Protein AF-A0A7I8CT99-F1 (afdb_monomer_lite)

Secondary structure (DSSP, 8-state):
-PPPP----HHHHHHHHHHHHTTSSS-HHHHHHHHHHHHHHHHHHHHHHHHHHHHHHHHHHTT-S--HHHHHHHHHHHHHHHHHT--

Foldseek 3Di:
DDDDDDDPDDVVVVVLVVCCVVVVDVDSSRVVVVVVVVVVVVVVVVVVVVVVVVVVVVCVVVVVDDPPVVVVVVVVVVVVVVVVVPD

Radius of gyration: 25.06 Å; chains: 1; bounding box: 44×32×64 Å

Structure (mmCIF, N/CA/C/O backbone):
data_AF-A0A7I8CT99-F1
#
_entry.id   AF-A0A7I8CT99-F1
#
loop_
_atom_site.group_PDB
_atom_site.id
_atom_site.type_symbol
_atom_site.label_atom_id
_atom_site.label_alt_id
_atom_site.label_comp_id
_atom_site.label_asym_id
_atom_site.label_entity_id
_atom_site.label_seq_id
_atom_site.pdbx_PDB_ins_code
_atom_site.Cartn_x
_atom_site.Cartn_y
_atom_site.Cartn_z
_atom_site.occupancy
_atom_site.B_iso_or_equiv
_atom_site.auth_seq_id
_atom_site.auth_comp_id
_atom_site.auth_asym_id
_atom_site.auth_atom_id
_atom_site.pdbx_PDB_model_num
ATOM 1 N N . MET A 1 1 ? 2.861 -11.571 28.656 1.00 55.78 1 MET A N 1
ATOM 2 C CA . MET A 1 1 ? 2.722 -10.742 27.438 1.00 55.78 1 MET A CA 1
ATOM 3 C C . MET A 1 1 ? 2.827 -9.289 27.850 1.00 55.78 1 MET A C 1
ATOM 5 O O . MET A 1 1 ? 2.129 -8.909 28.781 1.00 55.78 1 MET A O 1
ATOM 9 N N . ALA A 1 2 ? 3.720 -8.515 27.232 1.00 59.97 2 ALA A N 1
ATOM 10 C CA . ALA A 1 2 ? 3.770 -7.075 27.462 1.00 59.97 2 ALA A CA 1
ATOM 11 C C . ALA A 1 2 ? 2.520 -6.445 26.832 1.00 59.97 2 ALA A C 1
ATOM 13 O O . ALA A 1 2 ? 2.236 -6.684 25.659 1.00 59.97 2 ALA A O 1
ATOM 14 N N . MET A 1 3 ? 1.748 -5.713 27.631 1.00 66.12 3 MET A N 1
ATOM 15 C CA . MET A 1 3 ? 0.588 -4.968 27.156 1.00 66.12 3 MET A CA 1
ATOM 16 C C . MET A 1 3 ? 1.076 -3.571 26.776 1.00 66.12 3 MET A C 1
ATOM 18 O O . MET A 1 3 ? 1.620 -2.859 27.618 1.00 66.12 3 MET A O 1
ATOM 22 N N . ILE A 1 4 ? 0.950 -3.212 25.501 1.00 74.12 4 ILE A N 1
ATOM 23 C CA . ILE A 1 4 ? 1.217 -1.848 25.045 1.00 74.12 4 ILE A CA 1
ATOM 24 C C . ILE A 1 4 ? -0.050 -1.050 25.335 1.00 74.12 4 ILE A C 1
ATOM 26 O O . ILE A 1 4 ? -1.111 -1.393 24.819 1.00 74.12 4 ILE A O 1
ATOM 30 N N . ASN A 1 5 ? 0.068 -0.024 26.175 1.00 75.81 5 ASN A N 1
ATOM 31 C CA . ASN A 1 5 ? -0.996 0.947 26.389 1.00 75.81 5 ASN A CA 1
ATOM 32 C C . ASN A 1 5 ? -0.723 2.160 25.496 1.00 75.81 5 ASN A C 1
ATOM 34 O O . ASN A 1 5 ? 0.381 2.706 25.537 1.00 75.81 5 ASN A O 1
ATOM 38 N N . ALA A 1 6 ? -1.699 2.550 24.683 1.00 80.88 6 ALA A N 1
ATOM 39 C CA . ALA A 1 6 ? -1.585 3.669 23.758 1.00 80.88 6 ALA A CA 1
ATOM 40 C C . ALA A 1 6 ? -2.780 4.601 23.954 1.00 80.88 6 ALA A C 1
ATOM 42 O O . ALA A 1 6 ? -3.917 4.142 23.943 1.00 80.88 6 ALA A O 1
ATOM 43 N N . ASP A 1 7 ? -2.509 5.892 24.119 1.00 90.38 7 ASP A N 1
ATOM 44 C CA . ASP A 1 7 ? -3.532 6.933 24.042 1.00 90.38 7 ASP A CA 1
ATOM 45 C C . ASP A 1 7 ? -3.787 7.230 22.559 1.00 90.38 7 ASP A C 1
ATOM 47 O O . ASP A 1 7 ? -2.884 7.674 21.842 1.00 90.38 7 ASP A O 1
ATOM 51 N N . LEU A 1 8 ? -4.988 6.899 22.084 1.00 89.81 8 LEU A N 1
ATOM 52 C CA . LEU A 1 8 ? -5.382 7.057 20.680 1.00 89.81 8 LEU A CA 1
ATOM 53 C C . LEU A 1 8 ? -6.250 8.305 20.464 1.00 89.81 8 LEU A C 1
ATOM 55 O O . LEU A 1 8 ? -6.551 8.661 19.321 1.00 89.81 8 LEU A O 1
ATOM 59 N N . GLY A 1 9 ? -6.684 8.950 21.547 1.00 94.06 9 GLY A N 1
ATOM 60 C CA . GLY A 1 9 ? -7.725 9.963 21.534 1.00 94.06 9 GLY A CA 1
ATOM 61 C C . GLY A 1 9 ? -9.136 9.408 21.293 1.00 94.06 9 GLY A C 1
ATOM 62 O O . GLY A 1 9 ? -9.355 8.384 20.637 1.00 94.06 9 GLY A O 1
ATOM 63 N N . GLN A 1 10 ? -10.124 10.170 21.774 1.00 95.31 10 GLN A N 1
ATOM 64 C CA . GLN A 1 10 ? -11.539 9.774 21.816 1.00 95.31 10 GLN A CA 1
ATOM 65 C C . GLN A 1 10 ? -12.113 9.198 20.505 1.00 95.31 10 GLN A C 1
ATOM 67 O O . GLN A 1 10 ? -12.858 8.219 20.579 1.00 95.31 10 GLN A O 1
ATOM 72 N N . PRO A 1 11 ? -11.823 9.741 19.301 1.00 96.44 11 PRO A N 1
ATOM 73 C CA . PRO A 1 11 ? -12.425 9.220 18.073 1.00 96.44 11 PRO A CA 1
ATOM 74 C C . PRO A 1 11 ? -11.991 7.787 17.748 1.00 96.44 11 PRO A C 1
ATOM 76 O O . PRO A 1 11 ? -12.810 6.973 17.320 1.00 96.44 11 PRO A O 1
ATOM 79 N N . LEU A 1 12 ? -10.705 7.478 17.943 1.00 95.19 12 LEU A N 1
ATOM 80 C CA . LEU A 1 12 ? -10.161 6.154 17.657 1.00 95.19 12 LEU A CA 1
ATOM 81 C C . LEU A 1 12 ? -10.548 5.160 18.746 1.00 95.19 12 LEU A C 1
ATOM 83 O O . LEU A 1 12 ? -10.940 4.046 18.416 1.00 95.19 12 LEU A O 1
ATOM 87 N N . GLU A 1 13 ? -10.526 5.575 20.012 1.00 95.31 13 GLU A N 1
ATOM 88 C CA . GLU A 1 13 ? -11.006 4.756 21.130 1.00 95.31 13 GLU A CA 1
ATOM 89 C C . GLU A 1 13 ? -12.468 4.339 20.930 1.00 95.31 13 GLU A C 1
ATOM 91 O O . GLU A 1 13 ? -12.787 3.154 21.009 1.00 95.31 13 GLU A O 1
ATOM 96 N N . ALA A 1 14 ? -13.347 5.277 20.557 1.00 96.81 14 ALA A N 1
ATOM 97 C CA . ALA A 1 14 ? -14.751 4.978 20.268 1.00 96.81 14 ALA A CA 1
ATOM 98 C C . ALA A 1 14 ? -14.916 4.002 19.089 1.00 96.81 14 ALA A C 1
ATOM 100 O O . ALA A 1 14 ? -15.791 3.132 19.100 1.00 96.81 14 ALA A O 1
ATOM 101 N N . TYR A 1 15 ? -14.073 4.124 18.060 1.00 96.69 15 TYR A N 1
ATOM 102 C CA . TYR A 1 15 ? -14.090 3.207 16.924 1.00 96.69 15 TYR A CA 1
ATOM 103 C C . TYR A 1 15 ? -13.608 1.800 17.306 1.00 96.69 15 TYR A C 1
ATOM 105 O O . TYR A 1 15 ? -14.251 0.815 16.938 1.00 96.69 15 TYR A O 1
ATOM 113 N N . VAL A 1 16 ? -12.519 1.695 18.074 1.00 95.94 16 VAL A N 1
ATOM 114 C CA . VAL A 1 16 ? -11.995 0.422 18.593 1.00 95.94 16 VAL A CA 1
ATOM 115 C C . VAL A 1 16 ? -13.032 -0.256 19.491 1.00 95.94 16 VAL A C 1
ATOM 117 O O . VAL A 1 16 ? -13.310 -1.439 19.296 1.00 95.94 16 VAL A O 1
ATOM 120 N N . ALA A 1 17 ? -13.669 0.491 20.397 1.00 96.06 17 ALA A N 1
ATOM 121 C CA . ALA A 1 17 ? -14.736 -0.022 21.254 1.00 96.06 17 ALA A CA 1
ATOM 122 C C . ALA A 1 17 ? -15.879 -0.622 20.423 1.00 96.06 17 ALA A C 1
ATOM 124 O O . ALA A 1 17 ? -16.247 -1.776 20.627 1.00 96.06 17 ALA A O 1
ATOM 125 N N . LYS A 1 18 ? -16.355 0.090 19.392 1.00 97.88 18 LYS A N 1
ATOM 126 C CA . LYS A 1 18 ? -17.396 -0.414 18.481 1.00 97.88 18 LYS A CA 1
ATOM 127 C C . LYS A 1 18 ? -16.989 -1.713 17.776 1.00 97.88 18 LYS A C 1
ATOM 129 O O . LYS A 1 18 ? -17.820 -2.599 17.574 1.00 97.88 18 LYS A O 1
ATOM 134 N N . LEU A 1 19 ? -15.726 -1.832 17.368 1.00 97.69 19 LEU A N 1
ATOM 135 C CA . LEU A 1 19 ? -15.208 -3.036 16.716 1.00 97.69 19 LEU A CA 1
ATOM 136 C C . LEU A 1 19 ? -15.224 -4.247 17.659 1.0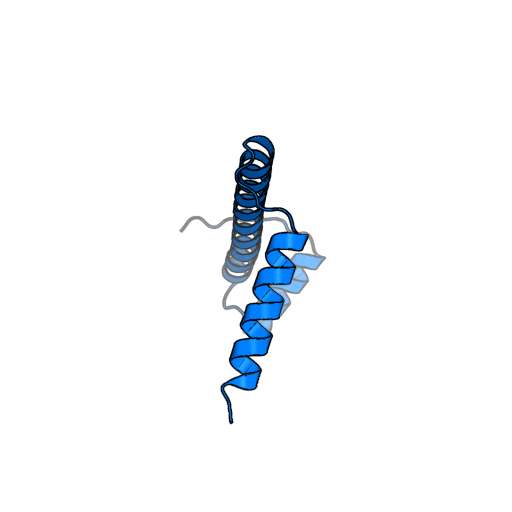0 97.69 19 LEU A C 1
ATOM 138 O O . LEU A 1 19 ? -15.611 -5.337 17.232 1.00 97.69 19 LEU A O 1
ATOM 142 N N . VAL A 1 20 ? -14.873 -4.047 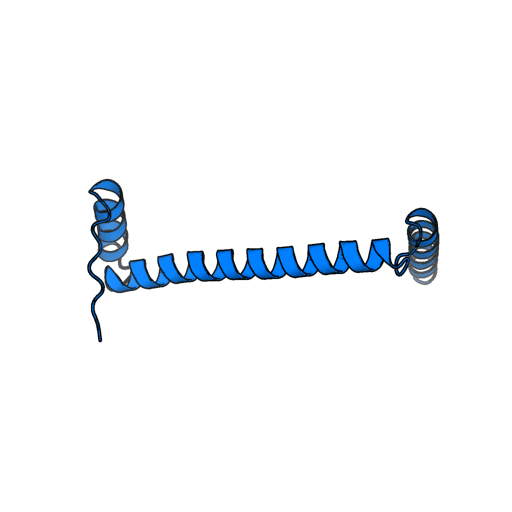18.928 1.00 97.44 20 VAL A N 1
ATOM 143 C CA . VAL A 1 20 ? -14.915 -5.096 19.956 1.00 97.44 20 VAL A CA 1
ATOM 144 C C . VAL A 1 20 ? -16.358 -5.428 20.351 1.00 97.44 20 VAL A C 1
ATOM 146 O O . VAL A 1 20 ? -16.740 -6.594 20.334 1.00 97.44 20 VAL A O 1
ATOM 149 N N . GLU A 1 21 ? -17.198 -4.423 20.615 1.00 97.75 21 GLU A N 1
ATOM 150 C CA . GLU A 1 21 ? -18.620 -4.593 20.962 1.00 97.75 21 GLU A CA 1
ATOM 151 C C . GLU A 1 21 ? -19.411 -5.321 19.870 1.00 97.75 21 GLU A C 1
ATOM 153 O O . GLU A 1 21 ? -20.289 -6.129 20.165 1.00 97.75 21 GLU A O 1
ATOM 158 N N . SER A 1 22 ? -19.080 -5.079 18.598 1.00 97.81 22 SER A N 1
ATOM 159 C CA . SER A 1 22 ? -19.689 -5.791 17.467 1.00 97.81 22 SER A CA 1
ATOM 160 C C . SER A 1 22 ? -19.272 -7.265 17.359 1.00 97.81 22 SER A C 1
ATOM 162 O O . SER A 1 22 ? -19.805 -7.988 16.519 1.00 97.81 22 SER A O 1
ATOM 164 N N . GLY A 1 23 ? -18.303 -7.710 18.165 1.00 97.31 23 GLY A N 1
ATOM 165 C CA . GLY A 1 23 ? -17.736 -9.056 18.126 1.00 97.31 23 GLY A CA 1
ATOM 166 C C . GLY A 1 23 ? -16.774 -9.302 16.963 1.00 97.31 23 GLY A C 1
ATOM 167 O O . GLY A 1 23 ? -16.340 -10.434 16.766 1.00 97.31 23 GLY A O 1
ATOM 168 N N . ARG A 1 24 ? -16.425 -8.270 16.182 1.00 96.75 24 ARG A N 1
ATOM 169 C CA . ARG A 1 24 ? -15.471 -8.402 15.070 1.00 96.75 24 ARG A CA 1
ATOM 170 C C . ARG A 1 24 ? -14.053 -8.702 15.559 1.00 96.75 24 ARG A C 1
ATOM 172 O O . ARG A 1 24 ? -13.315 -9.383 14.857 1.00 96.75 24 ARG A O 1
ATOM 179 N N . TYR A 1 25 ? -13.695 -8.201 16.738 1.00 97.44 25 TYR A N 1
ATOM 180 C CA . TYR A 1 25 ? -12.432 -8.486 17.416 1.00 97.44 25 TYR A CA 1
ATOM 181 C C . TYR A 1 25 ? -12.705 -8.857 18.875 1.00 97.44 25 TYR A C 1
ATOM 183 O O . TYR A 1 25 ? -13.640 -8.339 19.482 1.00 97.44 25 TYR A O 1
ATOM 191 N N . GLY A 1 26 ? -11.887 -9.737 19.452 1.00 95.50 26 GLY A N 1
ATOM 192 C CA . GLY A 1 26 ? -12.049 -10.215 20.826 1.00 95.50 26 GLY A CA 1
ATOM 193 C C . GLY A 1 26 ? -11.448 -9.294 21.890 1.00 95.50 26 GLY A C 1
ATOM 194 O O . GLY A 1 26 ? -11.725 -9.467 23.074 1.00 95.50 26 GLY A O 1
ATOM 195 N N . SER A 1 27 ? -10.606 -8.330 21.502 1.00 94.75 27 SER A N 1
ATOM 196 C CA . SER A 1 27 ? -10.027 -7.341 22.423 1.00 94.75 27 SER A CA 1
ATOM 197 C C . SER A 1 27 ? -9.486 -6.107 21.700 1.00 94.75 27 SER A C 1
ATOM 199 O O . SER A 1 27 ? -9.098 -6.179 20.536 1.00 94.75 27 SER A O 1
ATOM 201 N N . GLU A 1 28 ? -9.345 -4.994 22.419 1.00 92.50 28 GLU A N 1
ATOM 202 C CA . GLU A 1 28 ? -8.694 -3.778 21.906 1.00 92.50 28 GLU A CA 1
ATOM 203 C C . GLU A 1 28 ? -7.248 -4.050 21.466 1.00 92.50 28 GLU A C 1
ATOM 205 O O . GLU A 1 28 ? -6.807 -3.610 20.406 1.00 92.50 28 GLU A O 1
ATOM 210 N N . SER A 1 29 ? -6.514 -4.862 22.238 1.00 92.75 29 SER A N 1
ATOM 211 C CA . SER A 1 29 ? -5.146 -5.257 21.892 1.00 92.75 29 SER A CA 1
ATOM 212 C C . SER A 1 29 ? -5.067 -6.044 20.581 1.00 92.75 29 SER A C 1
ATOM 214 O O . SER A 1 29 ? -4.028 -6.034 19.928 1.00 92.75 29 SER A O 1
ATOM 216 N N . GLU A 1 30 ? -6.124 -6.762 20.203 1.00 93.75 30 GLU A N 1
ATOM 217 C CA . GLU A 1 30 ? -6.195 -7.452 18.915 1.00 93.75 30 GLU A CA 1
ATOM 218 C C . GLU A 1 30 ? -6.369 -6.466 17.763 1.00 93.75 30 GLU A C 1
ATOM 220 O O . GLU A 1 30 ? -5.608 -6.538 16.799 1.00 93.75 30 GLU A O 1
ATOM 225 N N . VAL A 1 31 ? -7.269 -5.490 17.916 1.00 95.12 31 VAL A N 1
ATOM 226 C CA . VAL A 1 31 ? -7.460 -4.407 16.940 1.00 95.12 31 VAL A CA 1
ATOM 227 C C . VAL A 1 31 ? -6.146 -3.663 16.700 1.00 95.12 31 VAL A C 1
ATOM 229 O O . VAL A 1 31 ? -5.748 -3.450 15.557 1.00 95.12 31 VAL A O 1
ATOM 232 N N . LEU A 1 32 ? -5.430 -3.321 17.775 1.00 92.94 32 LEU A N 1
ATOM 233 C CA . LEU A 1 32 ? -4.146 -2.627 17.684 1.00 92.94 32 LEU A CA 1
ATOM 234 C C . LEU A 1 32 ? -3.067 -3.465 16.994 1.00 92.94 32 LEU A C 1
ATOM 236 O O . LEU A 1 32 ? -2.324 -2.939 16.167 1.00 92.94 32 LEU A O 1
ATOM 240 N N . ARG A 1 33 ? -2.980 -4.768 17.291 1.00 92.81 33 ARG A N 1
ATOM 241 C CA . ARG A 1 33 ? -2.028 -5.661 16.610 1.00 92.81 33 ARG A CA 1
ATOM 242 C C . ARG A 1 33 ? -2.307 -5.743 15.117 1.00 92.81 33 ARG A C 1
ATOM 244 O O . ARG A 1 33 ? -1.365 -5.701 14.330 1.00 92.81 33 ARG A O 1
ATOM 251 N N . GLU A 1 34 ? -3.572 -5.847 14.729 1.00 95.50 34 GLU A N 1
ATOM 252 C CA . GLU A 1 34 ? -3.934 -5.905 13.316 1.00 95.50 34 GLU A CA 1
ATOM 253 C C . GLU A 1 34 ? -3.680 -4.571 12.608 1.00 95.50 34 GLU A C 1
ATOM 255 O O . GLU A 1 34 ? -3.091 -4.558 11.529 1.00 95.50 34 GLU A O 1
ATOM 260 N N . GLY A 1 35 ? -4.003 -3.444 13.251 1.00 94.00 35 GLY A N 1
ATOM 261 C CA . GLY A 1 35 ? -3.662 -2.112 12.746 1.00 94.00 35 GLY A CA 1
ATOM 262 C C . GLY A 1 35 ? -2.156 -1.932 12.530 1.00 94.00 35 GLY A C 1
ATOM 263 O O . GLY A 1 35 ? -1.731 -1.489 11.464 1.00 94.00 35 GLY A O 1
ATOM 264 N N . MET A 1 36 ? -1.335 -2.350 13.498 1.00 94.38 36 MET A N 1
ATOM 265 C CA . MET A 1 36 ? 0.126 -2.307 13.376 1.00 94.38 36 MET A CA 1
ATOM 266 C C . MET A 1 36 ? 0.653 -3.221 12.272 1.00 94.38 36 MET A C 1
ATOM 268 O O . MET A 1 36 ? 1.580 -2.837 11.561 1.00 94.38 36 MET A O 1
ATOM 272 N N . LYS A 1 37 ? 0.055 -4.403 12.093 1.00 96.12 37 LYS A N 1
ATOM 273 C CA . LYS A 1 37 ? 0.420 -5.313 11.005 1.00 96.12 37 LYS A CA 1
ATOM 274 C C . LYS A 1 37 ? 0.165 -4.678 9.63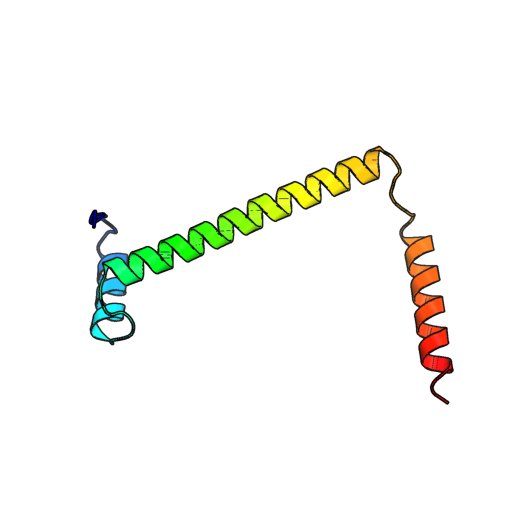7 1.00 96.12 37 LYS A C 1
ATOM 276 O O . LYS A 1 37 ? 1.036 -4.742 8.781 1.00 96.12 37 LYS A O 1
ATOM 281 N N . LEU A 1 38 ? -0.972 -4.006 9.450 1.00 97.06 38 LEU A N 1
ATOM 282 C CA . LEU A 1 38 ? -1.275 -3.306 8.195 1.00 97.06 38 LEU A CA 1
ATOM 283 C C . LEU A 1 38 ? -0.263 -2.194 7.890 1.00 97.06 38 LEU A C 1
ATOM 285 O O . LEU A 1 38 ? 0.133 -2.020 6.738 1.00 97.06 38 LEU A O 1
ATOM 289 N N . ILE A 1 39 ? 0.173 -1.456 8.916 1.00 97.19 39 ILE A N 1
ATOM 290 C CA . ILE A 1 39 ? 1.226 -0.444 8.767 1.00 97.19 39 ILE A CA 1
ATOM 291 C C . ILE A 1 39 ? 2.542 -1.121 8.376 1.00 97.19 39 ILE A C 1
ATOM 293 O O . ILE A 1 39 ? 3.160 -0.716 7.398 1.00 97.19 39 ILE A O 1
ATOM 297 N N . GLN A 1 40 ? 2.941 -2.179 9.084 1.00 97.56 40 GLN A N 1
ATOM 298 C CA . GLN A 1 40 ? 4.168 -2.918 8.788 1.00 97.56 40 GLN A CA 1
ATOM 299 C C . GLN A 1 40 ? 4.178 -3.469 7.356 1.00 97.56 40 GLN A C 1
ATOM 301 O O . GLN A 1 40 ? 5.171 -3.309 6.650 1.00 97.56 40 GLN A O 1
ATOM 306 N N . ASP A 1 41 ? 3.072 -4.068 6.914 1.00 98.06 41 ASP A N 1
ATOM 307 C CA . ASP A 1 41 ? 2.930 -4.611 5.563 1.00 98.06 41 ASP A CA 1
ATOM 308 C C . ASP A 1 41 ? 3.069 -3.501 4.506 1.00 98.06 41 ASP A C 1
ATOM 310 O O . ASP A 1 41 ? 3.739 -3.690 3.488 1.00 98.06 41 ASP A O 1
ATOM 314 N N . ARG A 1 42 ? 2.495 -2.316 4.759 1.00 98.19 42 ARG A N 1
ATOM 315 C CA . ARG A 1 42 ? 2.635 -1.145 3.880 1.00 98.19 42 ARG A CA 1
ATOM 316 C C . ARG A 1 42 ? 4.078 -0.648 3.813 1.00 98.19 42 ARG A C 1
ATOM 318 O O . ARG A 1 42 ? 4.577 -0.409 2.717 1.00 98.19 42 ARG A O 1
ATOM 325 N N . GLU A 1 43 ? 4.749 -0.511 4.953 1.00 98.38 43 GLU A N 1
ATOM 326 C CA . GLU A 1 43 ? 6.150 -0.074 4.994 1.00 98.38 43 GLU A CA 1
ATOM 327 C C . GLU A 1 43 ? 7.065 -1.075 4.272 1.00 98.38 43 GLU A C 1
ATOM 329 O O . GLU A 1 43 ? 7.921 -0.683 3.483 1.00 98.38 43 GLU A O 1
ATOM 334 N N . MET A 1 44 ? 6.834 -2.381 4.442 1.00 97.94 44 MET A N 1
ATOM 335 C CA . MET A 1 44 ? 7.571 -3.415 3.707 1.00 97.94 44 MET A CA 1
ATOM 336 C C . MET A 1 44 ? 7.385 -3.308 2.188 1.00 97.94 44 MET A C 1
ATOM 338 O O . MET A 1 44 ? 8.344 -3.495 1.439 1.00 97.94 44 MET A O 1
ATOM 342 N N . GLN A 1 45 ? 6.169 -3.005 1.721 1.00 98.00 45 GLN A N 1
ATOM 343 C CA . GLN A 1 45 ? 5.903 -2.797 0.295 1.00 98.00 45 GLN A CA 1
ATOM 344 C C . GLN A 1 45 ? 6.627 -1.565 -0.254 1.00 98.00 45 GLN A C 1
ATOM 346 O O . GLN A 1 45 ? 7.130 -1.623 -1.375 1.00 98.00 45 GLN A O 1
ATOM 351 N N . LEU A 1 46 ? 6.713 -0.482 0.524 1.00 98.38 46 LEU A N 1
ATOM 352 C CA . LEU A 1 46 ? 7.443 0.724 0.127 1.00 98.38 46 LEU A CA 1
ATOM 353 C C . LEU A 1 46 ? 8.944 0.450 0.003 1.00 98.38 46 LEU A C 1
ATOM 355 O O . LEU A 1 46 ? 9.519 0.734 -1.041 1.00 98.38 46 LEU A O 1
ATOM 359 N N . VAL A 1 47 ? 9.547 -0.221 0.988 1.00 98.31 47 VAL A N 1
ATOM 360 C CA . VAL A 1 47 ? 10.967 -0.611 0.911 1.00 98.31 47 VAL A CA 1
ATOM 361 C C . VAL A 1 47 ? 11.237 -1.509 -0.301 1.00 98.31 47 VAL A C 1
ATOM 363 O O . VAL A 1 47 ? 12.237 -1.345 -0.999 1.00 98.31 47 VAL A O 1
ATOM 366 N N . ALA A 1 48 ? 10.343 -2.461 -0.583 1.00 98.12 48 ALA A N 1
ATOM 367 C CA . ALA A 1 48 ? 10.476 -3.324 -1.752 1.00 98.12 48 ALA A CA 1
ATOM 368 C C . ALA A 1 48 ? 10.362 -2.541 -3.072 1.00 98.12 48 ALA A C 1
ATOM 370 O O . ALA A 1 48 ? 11.076 -2.847 -4.029 1.00 98.12 48 ALA A O 1
ATOM 371 N N . LEU A 1 49 ? 9.477 -1.542 -3.129 1.00 98.31 49 LEU A N 1
ATOM 372 C CA . LEU A 1 49 ? 9.312 -0.673 -4.290 1.00 98.31 49 LEU A CA 1
ATOM 373 C C . LEU A 1 49 ? 10.565 0.175 -4.530 1.00 98.31 49 LEU A C 1
ATOM 375 O O . LEU A 1 49 ? 11.070 0.180 -5.654 1.00 98.31 49 LEU A O 1
ATOM 379 N N . ASP A 1 50 ? 11.091 0.815 -3.487 1.00 98.56 50 ASP A N 1
ATOM 380 C CA . ASP A 1 50 ? 12.308 1.628 -3.566 1.00 98.56 50 ASP A CA 1
ATOM 381 C C . ASP A 1 50 ? 13.481 0.798 -4.102 1.00 98.56 50 ASP A C 1
ATOM 383 O O . ASP A 1 50 ? 14.128 1.186 -5.075 1.00 98.56 50 ASP A O 1
ATOM 387 N N . ALA A 1 51 ? 13.669 -0.420 -3.585 1.00 98.44 51 ALA A N 1
ATOM 388 C CA . ALA A 1 51 ? 14.718 -1.325 -4.053 1.00 98.44 51 ALA A CA 1
ATOM 389 C C . ALA A 1 51 ? 14.571 -1.720 -5.538 1.00 98.44 51 ALA A C 1
ATOM 391 O O . ALA A 1 51 ? 15.563 -1.924 -6.246 1.00 98.44 51 ALA A O 1
ATOM 392 N N . VAL A 1 52 ? 13.339 -1.863 -6.040 1.00 98.19 52 VAL A N 1
ATOM 393 C CA . VAL A 1 52 ? 13.088 -2.150 -7.464 1.00 98.19 52 VAL A CA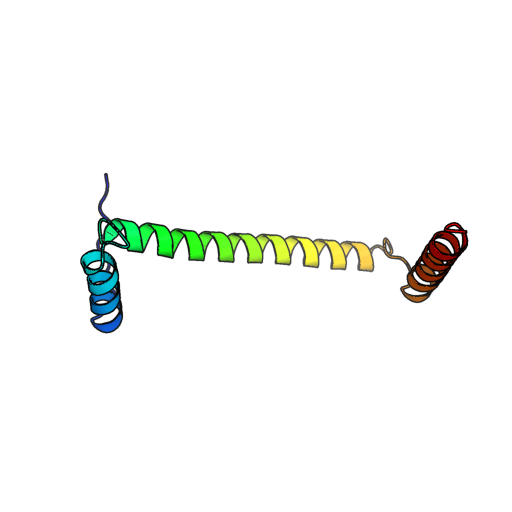 1
ATOM 394 C C . VAL A 1 52 ? 13.377 -0.927 -8.333 1.00 98.19 52 VAL A C 1
ATOM 396 O O . VAL A 1 52 ? 13.945 -1.092 -9.414 1.00 98.19 52 VAL A O 1
ATOM 399 N N . ILE A 1 53 ? 13.019 0.273 -7.870 1.00 98.38 53 ILE A N 1
ATOM 400 C CA . ILE A 1 53 ? 13.290 1.533 -8.572 1.00 98.38 53 ILE A CA 1
ATOM 401 C C . ILE A 1 53 ? 14.796 1.773 -8.664 1.00 98.38 53 ILE A C 1
ATOM 403 O O . ILE A 1 53 ? 15.305 1.984 -9.764 1.00 98.38 53 ILE A O 1
ATOM 407 N N . GLU A 1 54 ? 15.519 1.671 -7.548 1.00 98.38 54 GLU A N 1
ATOM 408 C CA . GLU A 1 54 ? 16.976 1.842 -7.507 1.00 98.38 54 GLU A CA 1
ATOM 409 C C . GLU A 1 54 ? 17.684 0.870 -8.452 1.00 98.38 54 GLU A C 1
ATOM 411 O O . GLU A 1 54 ? 18.546 1.271 -9.237 1.00 98.38 54 GLU A O 1
ATOM 416 N N . ARG A 1 55 ? 17.269 -0.405 -8.451 1.00 97.81 55 ARG A N 1
ATOM 417 C CA . ARG A 1 55 ? 17.791 -1.394 -9.401 1.00 97.81 55 ARG A CA 1
ATOM 418 C C . ARG A 1 55 ? 17.510 -0.989 -10.848 1.00 97.81 55 ARG A C 1
ATOM 420 O O . ARG A 1 55 ? 18.411 -1.070 -11.675 1.00 97.81 55 ARG A O 1
ATOM 427 N N . GLY A 1 56 ? 16.286 -0.558 -11.156 1.00 96.44 56 GLY A N 1
ATOM 428 C CA . GLY A 1 56 ? 15.897 -0.138 -12.504 1.00 96.44 56 GLY A CA 1
ATOM 429 C C . GLY A 1 56 ? 16.704 1.060 -13.010 1.00 96.44 56 GLY A C 1
ATOM 430 O O . GLY A 1 56 ? 17.148 1.059 -14.158 1.00 96.44 56 GLY A O 1
ATOM 431 N N . ILE A 1 57 ? 16.954 2.044 -12.143 1.00 97.38 57 ILE A N 1
ATOM 432 C CA . ILE A 1 57 ? 17.825 3.187 -12.445 1.00 97.38 57 ILE A CA 1
ATOM 433 C C . ILE A 1 57 ? 19.247 2.694 -12.728 1.00 97.38 57 ILE A C 1
ATOM 435 O O . ILE A 1 57 ? 19.788 2.989 -13.791 1.00 97.38 57 ILE A O 1
ATOM 439 N N . GLY A 1 58 ? 19.816 1.866 -11.847 1.00 97.88 58 GLY A N 1
ATOM 440 C CA . GLY A 1 58 ? 21.163 1.321 -12.037 1.00 97.88 58 GLY A CA 1
ATOM 441 C C . GLY A 1 58 ? 21.304 0.420 -13.273 1.00 97.88 58 GLY A C 1
ATOM 442 O O . GLY A 1 58 ? 22.372 0.365 -13.884 1.00 97.88 58 GLY A O 1
ATOM 443 N N . ASP A 1 59 ? 20.247 -0.294 -13.671 1.00 97.25 59 ASP A N 1
ATOM 444 C CA . ASP A 1 59 ? 20.194 -1.052 -14.927 1.00 97.25 59 ASP A CA 1
ATOM 445 C C . ASP A 1 59 ? 20.179 -0.122 -16.143 1.00 97.25 59 ASP A C 1
ATOM 447 O O . ASP A 1 59 ? 20.899 -0.369 -17.112 1.00 97.25 59 ASP A O 1
ATOM 451 N N . SER A 1 60 ? 19.404 0.963 -16.080 1.00 94.69 60 SER A N 1
ATOM 452 C CA . SER A 1 60 ? 19.330 1.963 -17.145 1.00 94.69 60 SER A CA 1
ATOM 453 C C . SER A 1 60 ? 20.659 2.692 -17.336 1.00 94.69 60 SER A C 1
ATOM 455 O O . SER A 1 60 ? 21.144 2.789 -18.461 1.00 94.69 60 SER A O 1
ATOM 457 N N . GLU A 1 61 ? 21.277 3.169 -16.253 1.00 95.88 61 GLU A N 1
ATOM 458 C CA . GLU A 1 61 ? 22.570 3.869 -16.292 1.00 95.88 61 GLU A CA 1
ATOM 459 C C . GLU A 1 61 ? 23.694 2.980 -16.834 1.00 95.88 61 GLU A C 1
ATOM 461 O O . GLU A 1 61 ? 24.574 3.446 -17.555 1.00 95.88 61 GLU A O 1
ATOM 466 N N . ALA A 1 62 ? 23.642 1.680 -16.542 1.00 97.38 62 ALA A N 1
ATOM 467 C CA . ALA A 1 62 ? 24.600 0.706 -17.050 1.00 97.38 62 ALA A CA 1
ATOM 468 C C . ALA A 1 62 ? 24.270 0.174 -18.457 1.00 97.38 62 ALA A C 1
ATOM 470 O O . ALA A 1 62 ? 24.941 -0.746 -18.927 1.00 97.38 62 ALA A O 1
ATOM 471 N N . GLY A 1 63 ? 23.226 0.692 -19.114 1.00 95.88 63 GLY A N 1
ATOM 472 C CA . GLY A 1 63 ? 22.827 0.267 -20.457 1.00 95.88 63 GLY A CA 1
ATOM 473 C C . GLY A 1 63 ? 22.312 -1.174 -20.537 1.00 95.88 63 GLY A C 1
ATOM 474 O O . GLY A 1 63 ? 22.394 -1.793 -21.593 1.00 95.88 63 GLY A O 1
ATOM 475 N N . ARG A 1 64 ? 21.785 -1.734 -19.437 1.00 95.44 64 ARG A N 1
ATOM 476 C CA . ARG A 1 64 ? 21.211 -3.095 -19.385 1.00 95.44 64 ARG A CA 1
ATOM 477 C C . ARG A 1 64 ? 19.749 -3.162 -19.852 1.00 95.44 64 ARG A C 1
ATOM 479 O O . ARG A 1 64 ? 19.136 -4.229 -19.809 1.00 95.44 64 ARG A O 1
ATOM 486 N N . GLY A 1 65 ? 19.182 -2.033 -20.276 1.00 92.94 65 GLY A N 1
ATOM 487 C CA . GLY A 1 65 ? 17.842 -1.936 -20.854 1.00 92.94 65 GLY A CA 1
ATOM 488 C C . GLY A 1 65 ? 17.805 -2.218 -22.359 1.00 92.94 65 GLY A C 1
ATOM 489 O O . GLY A 1 65 ? 18.833 -2.294 -23.022 1.00 92.94 65 GLY A O 1
ATOM 490 N N . ASN A 1 66 ? 16.594 -2.344 -22.903 1.00 93.69 66 ASN A N 1
ATOM 491 C CA . ASN A 1 66 ? 16.343 -2.354 -24.347 1.00 93.69 66 ASN A CA 1
ATOM 492 C C . ASN A 1 66 ? 15.545 -1.102 -24.719 1.00 93.69 66 ASN A C 1
ATOM 494 O O . ASN A 1 66 ? 14.835 -0.556 -23.868 1.00 93.69 66 ASN A O 1
ATOM 498 N N . LEU A 1 67 ? 15.618 -0.673 -25.980 1.00 94.69 67 LEU A N 1
ATOM 499 C CA . LEU A 1 67 ? 14.746 0.389 -26.472 1.00 94.69 67 LEU A CA 1
ATOM 500 C C . LEU A 1 67 ? 13.289 -0.076 -26.419 1.00 94.69 67 LEU A C 1
ATOM 502 O O . LEU A 1 67 ? 12.969 -1.222 -26.735 1.00 94.69 67 LEU A O 1
ATOM 506 N N . ALA A 1 68 ? 12.402 0.820 -25.987 1.00 94.31 68 ALA A N 1
ATOM 507 C CA . ALA A 1 68 ? 10.992 0.491 -25.818 1.00 94.31 68 ALA A CA 1
ATOM 508 C C . ALA A 1 68 ? 10.344 0.066 -27.146 1.00 94.31 68 ALA A C 1
ATOM 510 O O . ALA A 1 68 ? 9.583 -0.895 -27.157 1.00 94.31 68 ALA A O 1
ATOM 511 N N . GLU A 1 69 ? 10.692 0.739 -28.247 1.00 96.38 69 GLU A N 1
ATOM 512 C CA . GLU A 1 69 ? 10.216 0.433 -29.603 1.00 96.38 69 GLU A CA 1
ATOM 513 C C . GLU A 1 69 ? 10.566 -1.005 -30.009 1.00 96.38 69 GLU A C 1
ATOM 515 O O . GLU A 1 69 ? 9.661 -1.802 -30.238 1.00 96.38 69 GLU A O 1
ATOM 520 N N . ASP A 1 70 ? 11.843 -1.396 -29.911 1.00 97.00 70 ASP A N 1
ATOM 521 C CA . ASP A 1 70 ? 12.295 -2.767 -30.199 1.00 97.00 70 ASP A CA 1
ATOM 522 C C . ASP A 1 70 ? 11.538 -3.824 -29.375 1.00 97.00 70 ASP A C 1
ATOM 524 O O . ASP A 1 70 ? 11.227 -4.928 -29.840 1.00 97.00 70 ASP A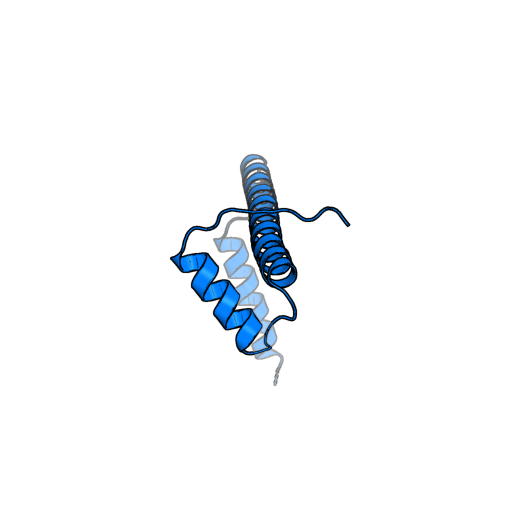 O 1
ATOM 528 N N . VAL A 1 71 ? 11.249 -3.509 -28.107 1.00 96.88 71 VAL A N 1
ATOM 529 C CA . VAL A 1 71 ? 10.496 -4.403 -27.223 1.00 96.88 71 VAL A CA 1
ATOM 530 C C . VAL A 1 71 ? 9.037 -4.506 -27.660 1.00 96.88 71 VAL A C 1
ATOM 532 O O . VAL A 1 71 ? 8.504 -5.622 -27.663 1.00 96.88 71 VAL A O 1
ATOM 535 N N . PHE A 1 72 ? 8.396 -3.388 -28.004 1.00 97.50 72 PHE A N 1
ATOM 536 C CA . PHE A 1 72 ? 7.008 -3.364 -28.458 1.00 97.50 72 PHE A CA 1
ATOM 537 C C . PHE A 1 72 ? 6.843 -4.099 -29.784 1.00 97.50 72 PHE A C 1
ATOM 539 O O . PHE A 1 72 ? 6.019 -5.012 -29.835 1.00 97.50 72 PHE A O 1
ATOM 546 N N . ASP A 1 73 ? 7.688 -3.822 -30.776 1.00 97.81 73 ASP A N 1
ATOM 547 C CA . ASP A 1 73 ? 7.673 -4.488 -32.083 1.00 97.81 73 ASP A CA 1
ATOM 548 C C . ASP A 1 73 ? 7.770 -6.011 -31.932 1.00 97.81 73 ASP A C 1
ATOM 550 O O . ASP A 1 73 ? 6.976 -6.786 -32.479 1.00 97.81 73 ASP A O 1
ATOM 554 N N . ARG A 1 74 ? 8.717 -6.470 -31.103 1.00 97.56 74 ARG A N 1
ATOM 555 C CA . ARG A 1 74 ? 8.895 -7.897 -30.809 1.00 97.56 74 ARG A CA 1
ATOM 556 C C . ARG A 1 74 ? 7.659 -8.503 -30.138 1.00 97.56 74 ARG A C 1
ATOM 558 O O . ARG A 1 74 ? 7.298 -9.647 -30.430 1.00 97.56 74 ARG A O 1
ATOM 565 N N . LEU A 1 75 ? 7.052 -7.796 -29.182 1.00 97.25 75 LEU A N 1
ATOM 566 C CA . LEU A 1 75 ? 5.872 -8.285 -28.463 1.00 97.25 75 LEU A CA 1
ATOM 567 C C . LEU A 1 75 ? 4.640 -8.335 -29.372 1.00 97.25 75 LEU A C 1
ATOM 569 O O . LEU A 1 75 ? 3.924 -9.335 -29.344 1.00 97.25 75 LEU A O 1
ATOM 573 N N . GLU A 1 76 ? 4.424 -7.316 -30.199 1.00 96.75 76 GLU A N 1
ATOM 574 C CA . GLU A 1 76 ? 3.350 -7.273 -31.191 1.00 96.75 76 GLU A CA 1
ATOM 575 C C . GLU A 1 76 ? 3.469 -8.449 -32.169 1.00 96.75 76 GLU A C 1
ATOM 577 O O . GLU A 1 76 ? 2.539 -9.255 -32.284 1.00 96.75 76 GLU A O 1
ATOM 582 N N . ALA A 1 77 ? 4.648 -8.643 -32.770 1.00 96.81 77 ALA A N 1
ATOM 583 C CA . ALA A 1 77 ? 4.908 -9.767 -33.669 1.00 96.81 77 ALA A CA 1
ATOM 584 C C . ALA A 1 77 ? 4.619 -11.126 -33.004 1.00 96.81 77 ALA A C 1
ATOM 586 O O . ALA A 1 77 ? 3.957 -11.991 -33.589 1.00 96.81 77 ALA A O 1
ATOM 587 N N . LYS A 1 78 ? 5.062 -11.307 -31.750 1.00 96.69 78 LYS A N 1
ATOM 588 C CA . LYS A 1 78 ? 4.805 -12.529 -30.974 1.00 96.69 78 LYS A CA 1
ATOM 589 C C . LYS A 1 78 ? 3.306 -12.783 -30.810 1.00 96.69 78 LYS A C 1
ATOM 591 O O . LYS A 1 78 ? 2.847 -13.901 -31.053 1.00 96.69 78 LYS A O 1
ATOM 596 N N . TYR A 1 79 ? 2.542 -11.782 -30.377 1.00 96.12 79 TYR A N 1
ATOM 597 C CA . TYR A 1 79 ? 1.120 -11.971 -30.094 1.00 96.12 79 TYR A CA 1
ATOM 598 C C . TYR A 1 79 ? 0.277 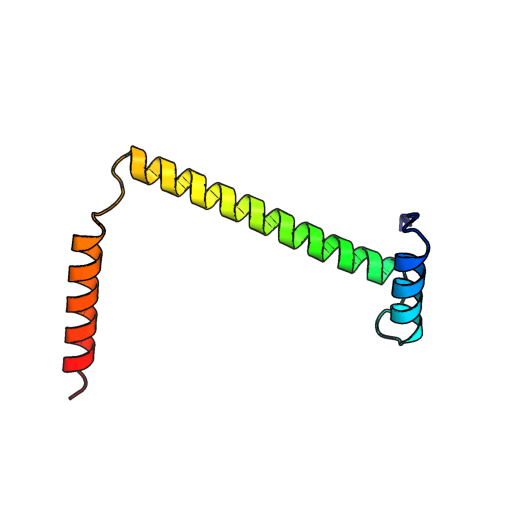-12.120 -31.367 1.00 96.12 79 TYR A C 1
ATOM 600 O O . TYR A 1 79 ? -0.666 -12.916 -31.365 1.00 96.12 79 TYR A O 1
ATOM 608 N N . HIS A 1 80 ? 0.655 -11.481 -32.478 1.00 95.00 80 HIS A N 1
ATOM 609 C CA . HIS A 1 80 ? 0.036 -11.740 -33.782 1.00 95.00 80 HIS A CA 1
ATOM 610 C C . HIS A 1 80 ? 0.244 -13.179 -34.254 1.00 95.00 80 HIS A C 1
ATOM 612 O O . HIS A 1 80 ? -0.714 -13.829 -34.681 1.00 95.00 80 HIS A O 1
ATOM 618 N N . ALA A 1 81 ? 1.463 -13.710 -34.131 1.00 94.19 81 ALA A N 1
ATOM 619 C CA . ALA A 1 81 ? 1.752 -15.095 -34.495 1.00 94.19 81 ALA A CA 1
ATOM 620 C C . ALA A 1 81 ? 0.941 -16.087 -33.643 1.00 94.19 81 ALA A C 1
ATOM 622 O O . ALA A 1 81 ? 0.357 -17.037 -34.171 1.00 94.19 81 ALA A O 1
ATOM 623 N N . MET A 1 82 ? 0.829 -15.841 -32.334 1.00 93.06 82 MET A N 1
ATOM 624 C CA . MET A 1 82 ? 0.021 -16.673 -31.433 1.00 93.06 82 MET A CA 1
ATOM 625 C C . MET A 1 82 ? -1.473 -16.638 -31.781 1.00 93.06 82 MET A C 1
ATOM 627 O O . MET A 1 82 ? -2.131 -17.677 -31.746 1.00 93.06 82 MET A O 1
ATOM 631 N N . ALA A 1 83 ? -2.010 -15.471 -32.147 1.00 89.69 83 ALA A N 1
ATOM 632 C CA . ALA A 1 83 ? -3.401 -15.339 -32.577 1.00 89.69 83 ALA A CA 1
ATOM 633 C C . ALA A 1 83 ? -3.661 -16.030 -33.929 1.00 89.69 83 ALA A C 1
ATOM 635 O O . ALA A 1 83 ? -4.700 -16.664 -34.108 1.00 89.69 83 ALA A O 1
ATOM 636 N N . GLY A 1 84 ? -2.707 -15.953 -34.863 1.00 77.88 84 GLY A N 1
ATOM 637 C CA . GLY A 1 84 ? -2.787 -16.602 -36.176 1.00 77.88 84 GLY A CA 1
ATOM 638 C C . GLY A 1 84 ? -2.667 -18.129 -36.136 1.00 77.88 84 GLY A C 1
ATOM 639 O O . GLY A 1 84 ? -3.233 -18.801 -36.992 1.00 77.88 84 GLY A O 1
ATOM 640 N N . THR A 1 85 ? -1.995 -18.679 -35.120 1.00 63.47 85 THR A N 1
ATOM 641 C CA . THR A 1 85 ? -1.774 -20.131 -34.939 1.00 63.47 85 THR A CA 1
ATOM 642 C C . THR A 1 85 ? -3.015 -20.866 -34.402 1.00 63.47 85 THR A C 1
ATOM 644 O O . THR A 1 85 ? -3.043 -22.090 -34.359 1.00 63.47 85 THR A O 1
ATOM 647 N N . LYS A 1 86 ? -4.075 -20.151 -34.001 1.00 59.00 86 LYS A N 1
ATOM 648 C CA . LYS A 1 86 ? -5.304 -20.741 -33.437 1.00 59.00 86 LYS A CA 1
ATOM 649 C C . LYS A 1 86 ? -6.360 -21.128 -34.495 1.00 59.00 86 LYS A C 1
ATOM 651 O O . LYS A 1 86 ? -7.550 -21.111 -34.182 1.00 59.00 86 LYS A O 1
ATOM 656 N N . ARG A 1 87 ? -5.950 -21.439 -35.729 1.00 50.72 87 ARG A N 1
ATOM 657 C CA . ARG A 1 87 ? -6.824 -21.967 -36.793 1.00 50.72 87 ARG A CA 1
ATOM 658 C C . ARG A 1 87 ? -6.520 -23.422 -37.095 1.00 50.72 87 ARG A C 1
ATOM 660 O O . ARG A 1 87 ? -5.319 -23.750 -37.178 1.00 50.72 87 ARG A O 1
#

Sequence (87 aa):
MAMINADLGQPLEAYVAKLVESGRYGSESEVLREGMKLIQDREMQLVALDAVIERGIGDSEAGRGNLAEDVFDRLEAKYHAMAGTKR

pLDDT: mean 92.69, std 10.23, range [50.72, 98.56]